Protein AF-A0A0L9UK44-F1 (afdb_monomer_lite)

Secondary structure (DSSP, 8-state):
--TTSSS----SS------HHHHHHHHHHHHHHHHH-TT-TTHHHHHHHTT--

Foldseek 3Di:
DCPPVPPPDPPDDDDPPDDPVRVVVVVVVVVVCQLCDPPNPCNVVVCVVVVVD

Sequence (53 aa):
MELWDDIEKYEGNTMPSYTIEELQQVREKHVCDWILDVDNVRRAEVLQDLSIV

Structure (mmCIF, N/CA/C/O backbone):
data_AF-A0A0L9UK44-F1
#
_entry.id   AF-A0A0L9UK44-F1
#
loop_
_atom_site.group_PDB
_atom_site.id
_atom_site.type_symbol
_atom_site.label_atom_id
_atom_site.label_alt_id
_atom_site.label_comp_id
_atom_site.label_asym_id
_atom_site.label_entity_id
_atom_site.label_seq_id
_atom_site.pdbx_PDB_ins_code
_atom_site.Cartn_x
_atom_site.Cartn_y
_atom_site.Cartn_z
_atom_site.occupancy
_atom_site.B_iso_or_equiv
_atom_site.auth_seq_id
_atom_site.auth_comp_id
_atom_site.auth_asym_id
_atom_site.auth_atom_id
_atom_site.pdbx_PDB_model_num
ATOM 1 N N . MET A 1 1 ? 18.804 -5.076 6.146 1.00 53.31 1 MET A N 1
ATOM 2 C CA . MET A 1 1 ? 17.952 -5.717 7.166 1.00 53.31 1 MET A CA 1
ATOM 3 C C . MET A 1 1 ? 17.748 -4.668 8.239 1.00 53.31 1 MET A C 1
ATOM 5 O O . MET A 1 1 ? 18.452 -4.721 9.222 1.00 53.31 1 MET A O 1
ATOM 9 N N . GLU A 1 2 ? 16.905 -3.667 7.960 1.00 53.44 2 GLU A N 1
ATOM 10 C CA . GLU A 1 2 ? 16.690 -2.492 8.837 1.00 53.44 2 GLU A CA 1
ATOM 11 C C . GLU A 1 2 ? 15.261 -1.919 8.696 1.00 53.44 2 GLU A C 1
ATOM 13 O O . GLU A 1 2 ? 14.956 -0.859 9.218 1.00 53.44 2 GLU A O 1
ATOM 18 N N . LEU A 1 3 ? 14.338 -2.605 8.001 1.00 55.88 3 LEU A N 1
ATOM 19 C CA . LEU A 1 3 ? 12.989 -2.062 7.739 1.00 55.88 3 LEU A CA 1
ATOM 20 C C . LEU A 1 3 ? 12.117 -1.960 9.011 1.00 55.88 3 LEU A C 1
ATOM 22 O O . LEU A 1 3 ? 11.025 -1.410 8.972 1.00 55.88 3 LEU A O 1
ATOM 26 N N . TRP A 1 4 ? 12.586 -2.524 10.126 1.00 59.84 4 TRP A N 1
ATOM 27 C CA . TRP A 1 4 ? 11.822 -2.694 11.364 1.00 59.84 4 TRP A CA 1
ATOM 28 C C . TRP A 1 4 ? 12.578 -2.232 12.613 1.00 59.84 4 TRP A C 1
ATOM 30 O O . TRP A 1 4 ? 12.096 -2.472 13.717 1.00 59.84 4 TRP A O 1
ATOM 40 N N . ASP A 1 5 ? 13.756 -1.618 12.468 1.00 56.91 5 ASP A N 1
ATOM 41 C CA . ASP A 1 5 ? 14.574 -1.250 13.632 1.00 56.91 5 ASP A CA 1
ATOM 42 C C . ASP A 1 5 ? 14.085 0.037 14.319 1.00 56.91 5 ASP A C 1
ATOM 44 O O . ASP A 1 5 ? 14.256 0.169 15.530 1.00 56.91 5 ASP A O 1
ATOM 48 N N . ASP A 1 6 ? 13.369 0.903 13.591 1.00 55.75 6 ASP A N 1
ATOM 49 C CA . ASP A 1 6 ? 12.790 2.152 14.114 1.00 55.75 6 ASP A CA 1
ATOM 50 C C . ASP A 1 6 ? 11.268 2.089 14.345 1.00 55.75 6 ASP A C 1
ATOM 52 O O . ASP A 1 6 ? 10.663 3.045 14.834 1.00 55.75 6 ASP A O 1
ATOM 56 N N . ILE A 1 7 ? 10.618 0.975 13.993 1.00 58.78 7 ILE A N 1
ATOM 57 C CA . ILE A 1 7 ? 9.190 0.780 14.264 1.00 58.78 7 ILE A CA 1
ATOM 58 C C . ILE A 1 7 ? 9.075 0.253 15.690 1.00 58.78 7 ILE A C 1
ATOM 60 O O . ILE A 1 7 ? 9.644 -0.796 15.995 1.00 58.78 7 ILE A O 1
ATOM 64 N N . GLU A 1 8 ? 8.347 0.973 16.554 1.00 55.91 8 GLU A N 1
ATOM 65 C CA . GLU A 1 8 ? 8.002 0.524 17.908 1.00 55.91 8 GLU A CA 1
ATOM 66 C C . GLU A 1 8 ? 7.625 -0.960 17.868 1.00 55.91 8 GLU A C 1
ATOM 68 O O . GLU A 1 8 ? 6.604 -1.357 17.297 1.00 55.91 8 GLU A O 1
ATOM 73 N N . LYS A 1 9 ? 8.502 -1.804 18.426 1.00 58.06 9 LYS A N 1
ATOM 74 C CA . LYS A 1 9 ? 8.252 -3.237 18.528 1.00 58.06 9 LYS A CA 1
ATOM 75 C C . LYS A 1 9 ? 6.980 -3.397 19.335 1.00 58.06 9 LYS A C 1
ATOM 77 O O . LYS A 1 9 ? 6.965 -3.051 20.507 1.00 58.06 9 LYS A O 1
ATOM 82 N N . TYR A 1 10 ? 5.947 -3.913 18.675 1.00 57.44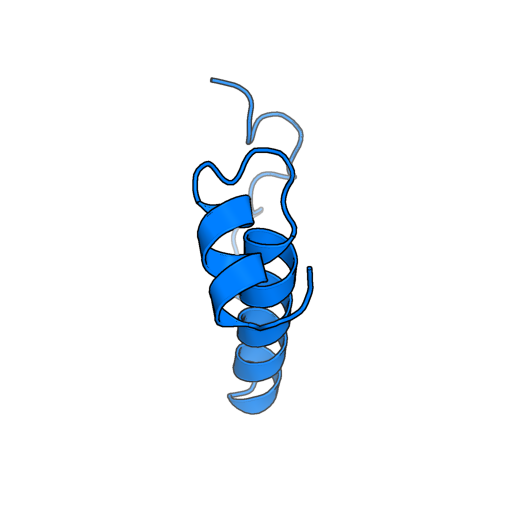 10 TYR A N 1
ATOM 83 C CA . TYR A 1 10 ? 4.652 -4.291 19.229 1.00 57.44 10 TYR A CA 1
ATOM 84 C C . TYR A 1 10 ? 4.781 -4.758 20.694 1.00 57.44 10 TYR A C 1
ATOM 86 O O . TYR A 1 10 ? 5.188 -5.890 20.968 1.00 57.44 10 TYR A O 1
ATOM 94 N N . GLU A 1 11 ? 4.465 -3.844 21.620 1.00 52.56 11 GLU A N 1
ATOM 95 C CA . GLU A 1 11 ? 4.503 -3.986 23.086 1.00 52.56 11 GLU A CA 1
ATOM 96 C C . GLU A 1 11 ? 3.316 -4.847 23.528 1.00 52.56 11 GLU A C 1
ATOM 98 O O . GLU A 1 11 ? 2.353 -4.372 24.124 1.00 52.56 11 GLU A O 1
ATOM 103 N N . GLY A 1 12 ? 3.348 -6.113 23.107 1.00 65.31 12 GLY A N 1
ATOM 104 C CA . GLY A 1 12 ? 2.224 -7.033 23.109 1.00 65.31 12 GLY A CA 1
ATOM 105 C C . GLY A 1 12 ? 1.236 -6.836 24.253 1.00 65.31 12 GLY A C 1
ATOM 106 O O . GLY A 1 12 ? 1.533 -7.140 25.400 1.00 65.31 12 GLY A O 1
ATOM 107 N N . ASN A 1 13 ? 0.022 -6.422 23.901 1.00 54.12 13 ASN A N 1
ATOM 108 C CA . ASN A 1 13 ? -1.192 -7.070 24.370 1.00 54.12 13 ASN A CA 1
ATOM 109 C C . ASN A 1 13 ? -2.358 -6.649 23.477 1.00 54.12 13 ASN A C 1
ATOM 111 O O . ASN A 1 13 ? -2.868 -5.539 23.556 1.00 54.12 13 ASN A O 1
ATOM 115 N N . THR A 1 14 ? -2.772 -7.611 22.652 1.00 56.53 14 THR A N 1
ATOM 116 C CA . THR A 1 14 ? -3.893 -7.603 21.702 1.00 56.53 14 THR A CA 1
ATOM 117 C C . THR A 1 14 ? -3.762 -6.685 20.485 1.00 56.53 14 THR A C 1
ATOM 119 O O . THR A 1 14 ? -3.590 -5.476 20.599 1.00 56.53 14 THR A O 1
ATOM 122 N N . MET A 1 15 ? -3.919 -7.291 19.296 1.00 63.25 15 MET A N 1
ATOM 123 C CA . MET A 1 15 ? -4.323 -6.565 18.091 1.00 63.25 15 MET A CA 1
ATOM 124 C C . MET A 1 15 ? -5.481 -5.651 18.494 1.00 63.25 15 MET A C 1
ATOM 126 O O . MET A 1 15 ? -6.379 -6.148 19.187 1.00 63.25 15 MET A O 1
ATOM 130 N N . PRO A 1 16 ? -5.485 -4.365 18.095 1.00 66.38 16 PRO A N 1
ATOM 131 C CA . PRO A 1 16 ? -6.633 -3.510 18.342 1.00 66.38 16 PRO A CA 1
ATOM 132 C C . PRO A 1 16 ? -7.885 -4.265 17.904 1.00 66.38 16 PRO A C 1
ATOM 134 O O . PRO A 1 16 ? -7.867 -4.945 16.870 1.00 66.38 16 PRO A O 1
ATOM 137 N N . SER A 1 17 ? -8.936 -4.229 18.722 1.00 75.44 17 SER A N 1
ATOM 138 C CA . SER A 1 17 ? -10.216 -4.850 18.389 1.00 75.44 17 SER A CA 1
ATOM 139 C C . SER A 1 17 ? -10.876 -4.034 17.285 1.00 75.44 17 SER A C 1
ATOM 141 O O . SER A 1 17 ? -11.823 -3.293 17.530 1.00 75.44 17 SER A O 1
ATOM 143 N N . TYR A 1 18 ? -10.310 -4.126 16.089 1.00 77.75 18 TYR A N 1
ATOM 144 C CA . TYR A 1 18 ? -10.829 -3.474 14.916 1.00 77.75 18 TYR A CA 1
ATOM 145 C C . TYR A 1 18 ? -12.169 -4.104 14.570 1.00 77.75 18 TYR A C 1
ATOM 147 O O . TYR A 1 18 ? -12.311 -5.334 14.547 1.00 77.75 18 TYR A O 1
ATOM 155 N N . THR A 1 19 ? -13.143 -3.263 14.260 1.00 87.88 19 THR A N 1
ATOM 156 C CA . THR A 1 19 ? -14.339 -3.730 13.572 1.00 87.88 19 THR A CA 1
ATOM 157 C C . THR A 1 19 ? -13.971 -4.218 12.169 1.00 87.88 19 THR A C 1
ATOM 159 O O . THR A 1 19 ? -12.881 -3.955 11.646 1.00 87.88 19 THR A O 1
ATOM 162 N N . ILE A 1 20 ? -14.882 -4.952 11.531 1.00 88.12 20 ILE A N 1
ATOM 163 C CA . ILE A 1 20 ? -14.679 -5.396 10.146 1.00 88.12 20 ILE A CA 1
ATOM 164 C C . ILE A 1 20 ? -14.487 -4.176 9.234 1.00 88.12 20 ILE A C 1
ATOM 166 O O . ILE A 1 20 ? -13.644 -4.194 8.339 1.00 88.12 20 ILE A O 1
ATOM 170 N N . GLU A 1 21 ? -15.223 -3.104 9.507 1.00 91.81 21 GLU A N 1
ATOM 171 C CA . GLU A 1 21 ? -15.175 -1.845 8.776 1.00 91.81 21 GLU A CA 1
ATOM 172 C C . GLU A 1 21 ? -13.825 -1.137 8.952 1.00 91.81 21 GLU A C 1
ATOM 174 O O . GLU A 1 21 ? -13.255 -0.647 7.978 1.00 91.81 21 GLU A O 1
ATOM 179 N N . GLU A 1 22 ? -13.275 -1.118 10.167 1.00 86.19 22 GLU A N 1
ATOM 180 C CA . GLU A 1 22 ? -11.960 -0.528 10.437 1.00 86.19 22 GLU A CA 1
ATOM 181 C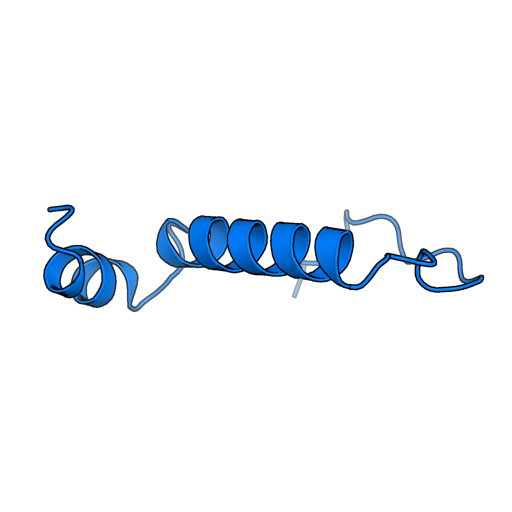 C . GLU A 1 22 ? -10.835 -1.339 9.783 1.00 86.19 22 GLU A C 1
ATOM 183 O O . GLU A 1 22 ? -9.936 -0.765 9.165 1.00 86.19 22 GLU A O 1
ATOM 188 N N . LEU A 1 23 ? -10.904 -2.676 9.829 1.00 86.50 23 LEU A N 1
ATOM 189 C CA . LEU A 1 23 ? -9.950 -3.530 9.113 1.00 86.50 23 LEU A CA 1
ATOM 190 C C . LEU A 1 23 ? -10.008 -3.312 7.605 1.00 86.50 23 LEU A C 1
ATOM 192 O O . LEU A 1 23 ? -8.970 -3.338 6.942 1.00 86.50 23 LEU A O 1
ATOM 196 N N . GLN A 1 24 ? -11.206 -3.117 7.059 1.00 88.75 24 GLN A N 1
ATOM 197 C CA . GLN A 1 24 ? -11.381 -2.855 5.639 1.00 88.75 24 GLN A CA 1
ATOM 198 C C . GLN A 1 24 ? -10.701 -1.539 5.239 1.00 88.75 24 GLN A C 1
ATOM 200 O O . GLN A 1 24 ? -9.923 -1.529 4.287 1.00 88.75 24 GLN A O 1
ATOM 205 N N . GLN A 1 25 ? -10.885 -0.473 6.020 1.00 87.69 25 GLN A N 1
ATOM 206 C CA . GLN A 1 25 ? -10.226 0.818 5.783 1.00 87.69 25 GLN A CA 1
ATOM 207 C C . GLN A 1 25 ? -8.699 0.723 5.878 1.00 87.69 25 GLN A C 1
ATOM 209 O O . GLN A 1 25 ? -7.987 1.270 5.035 1.00 87.69 25 GLN A O 1
ATOM 214 N N . VAL A 1 26 ? -8.177 -0.002 6.873 1.00 87.25 26 VAL A N 1
ATOM 215 C CA . VAL A 1 26 ? -6.730 -0.222 7.025 1.00 87.25 26 VAL A CA 1
ATOM 216 C C . VAL A 1 26 ? -6.162 -0.969 5.819 1.00 87.25 26 VAL A C 1
ATOM 218 O O . VAL A 1 26 ? -5.110 -0.593 5.303 1.00 87.25 26 VAL A O 1
ATOM 221 N N . ARG A 1 27 ? -6.859 -2.002 5.334 1.00 87.69 27 ARG A N 1
ATOM 222 C CA . ARG A 1 27 ? -6.437 -2.774 4.156 1.00 87.69 27 ARG A CA 1
ATOM 223 C C . ARG A 1 27 ? -6.446 -1.932 2.891 1.00 87.69 27 ARG A C 1
ATOM 225 O O . ARG A 1 27 ? -5.465 -1.958 2.158 1.00 87.69 27 ARG A O 1
ATOM 232 N N . GLU A 1 28 ? -7.519 -1.186 2.649 1.00 89.81 28 GLU A N 1
ATOM 233 C CA . GLU A 1 28 ? -7.628 -0.295 1.489 1.00 89.81 28 GLU A CA 1
ATOM 234 C C . GLU A 1 28 ? -6.508 0.741 1.488 1.00 89.81 28 GLU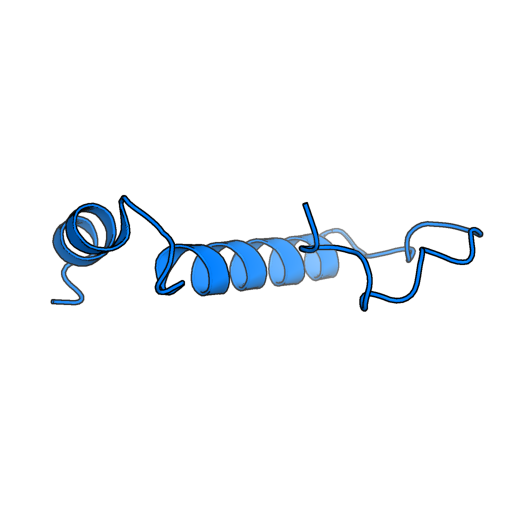 A C 1
ATOM 236 O O . GLU A 1 28 ? -5.805 0.893 0.490 1.00 89.81 28 GLU A O 1
ATOM 241 N N . LYS A 1 29 ? -6.274 1.383 2.638 1.00 88.62 29 LYS A N 1
ATOM 242 C CA . LYS A 1 29 ? -5.176 2.332 2.801 1.00 88.62 29 LYS A CA 1
ATOM 243 C C . LYS A 1 29 ? -3.824 1.681 2.519 1.00 88.62 29 LYS A C 1
ATOM 245 O O . LYS A 1 29 ? -3.039 2.230 1.754 1.00 88.62 29 LYS A O 1
ATOM 250 N N . HIS A 1 30 ? -3.565 0.511 3.096 1.00 88.81 30 HIS A N 1
ATOM 251 C CA . HIS A 1 30 ? -2.287 -0.170 2.926 1.00 88.81 30 HIS A CA 1
ATOM 252 C C . 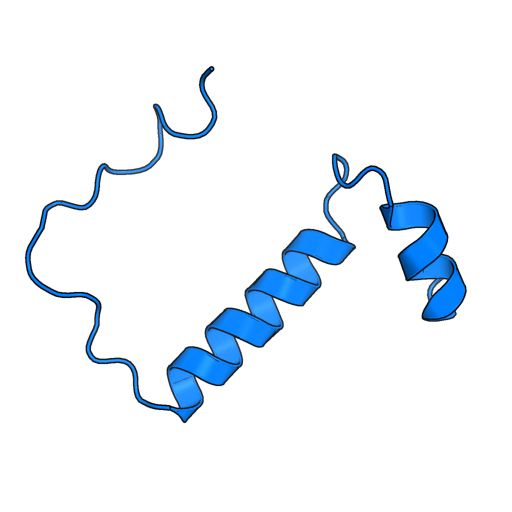HIS A 1 30 ? -2.035 -0.591 1.472 1.00 88.81 30 HIS A C 1
ATOM 254 O O . HIS A 1 30 ? -0.917 -0.465 0.984 1.00 88.81 30 HIS A O 1
ATOM 260 N N . VAL A 1 31 ? -3.071 -1.042 0.757 1.00 89.44 31 VAL A N 1
ATOM 261 C CA . VAL A 1 31 ? -2.973 -1.370 -0.672 1.00 89.44 31 VAL A CA 1
ATOM 262 C C . VAL A 1 31 ? -2.658 -0.122 -1.497 1.00 89.44 31 VAL A C 1
ATOM 264 O O . VAL A 1 31 ? -1.758 -0.172 -2.331 1.00 89.44 31 VAL A O 1
ATOM 267 N N . CYS A 1 32 ? -3.344 0.997 -1.253 1.00 89.62 32 CYS A N 1
ATOM 268 C CA . CYS A 1 32 ? -3.059 2.261 -1.936 1.00 89.62 32 CYS A CA 1
ATOM 269 C C . CYS A 1 32 ? -1.624 2.737 -1.680 1.00 89.62 32 CYS A C 1
ATOM 271 O O . CYS A 1 32 ? -0.914 3.071 -2.629 1.00 89.62 32 CYS A O 1
ATOM 273 N N . ASP A 1 33 ? -1.190 2.719 -0.418 1.00 91.38 33 ASP A N 1
ATOM 274 C CA . ASP A 1 33 ? 0.162 3.118 -0.025 1.00 91.38 33 ASP A CA 1
ATOM 275 C C . ASP A 1 33 ? 1.208 2.206 -0.710 1.00 91.38 33 ASP A C 1
ATOM 277 O O . ASP A 1 33 ? 2.168 2.707 -1.289 1.00 91.38 33 ASP A O 1
ATOM 281 N N . TRP A 1 34 ? 0.972 0.887 -0.768 1.00 91.62 34 TRP A N 1
ATOM 282 C CA . TRP A 1 34 ? 1.855 -0.075 -1.444 1.00 91.62 34 TRP A CA 1
ATOM 283 C C . TRP A 1 34 ? 1.915 0.100 -2.970 1.00 91.62 34 TRP A C 1
ATOM 285 O O . TRP A 1 34 ? 2.983 -0.027 -3.568 1.00 91.62 34 TRP A O 1
ATOM 295 N N . ILE A 1 35 ? 0.788 0.387 -3.631 1.00 90.25 35 ILE A N 1
ATOM 296 C CA . ILE A 1 35 ? 0.757 0.635 -5.085 1.00 90.25 35 ILE A CA 1
ATOM 297 C C . ILE A 1 35 ? 1.592 1.870 -5.437 1.00 90.25 35 ILE A C 1
ATOM 299 O O . ILE A 1 35 ? 2.275 1.893 -6.462 1.00 90.25 35 ILE A O 1
ATOM 303 N N . LEU A 1 36 ? 1.527 2.899 -4.593 1.00 89.62 36 LEU A N 1
ATOM 304 C CA . LEU A 1 36 ? 2.200 4.172 -4.823 1.00 89.62 36 LEU A CA 1
ATOM 305 C C . LEU A 1 36 ? 3.662 4.186 -4.368 1.00 89.62 36 LEU A C 1
ATOM 307 O O . LEU A 1 36 ? 4.386 5.104 -4.763 1.00 89.62 36 LEU A O 1
ATOM 311 N N . ASP A 1 37 ? 4.085 3.184 -3.601 1.00 93.12 37 ASP A N 1
ATOM 312 C CA . ASP A 1 37 ? 5.423 3.066 -3.031 1.00 93.12 37 ASP A CA 1
ATOM 313 C C . ASP A 1 37 ? 6.523 3.100 -4.108 1.00 93.12 37 ASP A C 1
ATOM 315 O O . ASP A 1 37 ? 6.462 2.403 -5.123 1.00 93.12 37 ASP A O 1
ATOM 319 N N . VAL A 1 38 ? 7.545 3.929 -3.890 1.00 89.75 38 VAL A N 1
ATOM 320 C CA . VAL A 1 38 ? 8.664 4.127 -4.824 1.00 89.75 38 VAL A CA 1
ATOM 321 C C . VAL A 1 38 ? 9.505 2.862 -5.027 1.00 89.75 38 VAL A C 1
ATOM 323 O O . VAL A 1 38 ? 10.046 2.671 -6.116 1.00 89.75 38 VAL A O 1
ATOM 326 N N . ASP A 1 39 ? 9.551 1.982 -4.028 1.00 94.12 39 ASP A N 1
ATOM 327 C CA . ASP A 1 39 ? 10.285 0.718 -4.056 1.00 94.12 39 ASP A CA 1
ATOM 328 C C . ASP A 1 39 ? 9.434 -0.440 -4.604 1.00 94.12 39 ASP A C 1
ATOM 330 O O . ASP A 1 39 ? 9.925 -1.560 -4.790 1.00 94.12 39 ASP A O 1
ATOM 334 N N . ASN A 1 40 ? 8.156 -0.199 -4.916 1.00 91.69 40 ASN A N 1
ATOM 335 C CA . ASN A 1 40 ? 7.325 -1.202 -5.562 1.00 91.69 40 ASN A CA 1
ATOM 336 C C . ASN A 1 40 ? 7.802 -1.435 -7.003 1.00 91.69 40 ASN A C 1
ATOM 338 O O . ASN A 1 40 ? 7.520 -0.672 -7.928 1.00 91.69 40 ASN A O 1
ATOM 342 N N . VAL A 1 41 ? 8.479 -2.567 -7.206 1.00 94.44 41 VAL A N 1
ATOM 343 C CA . VAL A 1 41 ? 9.041 -2.994 -8.498 1.00 94.44 41 VAL A CA 1
ATOM 344 C C . VAL A 1 41 ? 7.999 -3.117 -9.612 1.00 94.44 41 VAL A C 1
ATOM 346 O O . VAL A 1 41 ? 8.351 -3.054 -10.787 1.00 94.44 41 VAL A O 1
ATOM 349 N N . ARG A 1 42 ? 6.718 -3.275 -9.258 1.00 91.94 42 ARG A N 1
ATOM 350 C CA . ARG A 1 42 ? 5.597 -3.375 -10.201 1.00 91.94 42 ARG A CA 1
ATOM 351 C C . ARG A 1 42 ? 4.797 -2.081 -10.328 1.00 91.94 42 ARG A C 1
ATOM 353 O O . ARG A 1 42 ? 3.805 -2.063 -11.050 1.00 91.94 42 ARG A O 1
ATOM 360 N N . ARG A 1 43 ? 5.207 -0.994 -9.665 1.00 92.50 43 ARG A N 1
ATOM 361 C CA . ARG A 1 43 ? 4.477 0.282 -9.636 1.00 92.50 43 ARG A CA 1
ATOM 362 C C . ARG A 1 43 ? 4.113 0.783 -11.028 1.00 92.50 43 ARG A C 1
ATOM 364 O O . ARG A 1 43 ? 2.973 1.163 -11.244 1.00 92.50 43 ARG A O 1
ATOM 371 N N . ALA A 1 44 ? 5.047 0.756 -11.978 1.00 91.19 44 ALA A N 1
ATOM 372 C CA . ALA A 1 44 ? 4.783 1.228 -13.339 1.00 91.19 44 ALA A CA 1
ATOM 373 C C . ALA A 1 44 ? 3.684 0.412 -14.047 1.00 91.19 44 ALA A C 1
ATOM 375 O O . ALA A 1 44 ? 2.771 1.003 -14.614 1.00 91.19 44 ALA A O 1
ATOM 376 N N . GLU A 1 45 ? 3.740 -0.922 -13.963 1.00 93.00 45 GLU A N 1
ATOM 377 C CA . GLU A 1 45 ? 2.723 -1.817 -14.538 1.00 93.00 45 GLU A CA 1
ATOM 378 C C . GLU A 1 45 ? 1.351 -1.566 -13.905 1.00 93.00 45 GLU A C 1
ATOM 380 O O . GLU A 1 45 ? 0.364 -1.356 -14.601 1.00 93.00 45 GLU A O 1
ATOM 385 N N . VAL A 1 46 ? 1.299 -1.528 -12.571 1.00 89.25 46 VAL A N 1
ATOM 386 C CA . VAL A 1 46 ? 0.041 -1.366 -11.832 1.00 89.25 46 VAL A CA 1
ATOM 387 C C . VAL A 1 46 ? -0.577 0.009 -12.084 1.00 89.25 46 VAL A C 1
ATOM 389 O O . VAL A 1 46 ? -1.789 0.121 -12.243 1.00 89.25 46 VAL A O 1
ATOM 392 N N . LEU A 1 47 ? 0.234 1.065 -12.150 1.00 90.25 47 LEU A N 1
ATOM 393 C CA . LEU A 1 47 ? -0.255 2.408 -12.457 1.00 90.25 47 LEU A CA 1
ATOM 394 C C . LEU A 1 47 ? -0.792 2.521 -13.889 1.00 90.25 47 LEU A C 1
ATOM 396 O O . LEU A 1 47 ? -1.798 3.202 -14.097 1.00 90.25 47 LEU A O 1
ATOM 400 N N . GLN A 1 48 ? -0.162 1.832 -14.844 1.00 91.81 48 GLN A N 1
ATOM 401 C CA . GLN A 1 48 ? -0.631 1.757 -16.226 1.00 91.81 48 GLN A CA 1
ATOM 402 C C . GLN A 1 48 ? -1.962 0.996 -16.322 1.00 91.81 48 GLN A C 1
ATOM 404 O O . GLN A 1 48 ? -2.904 1.487 -16.944 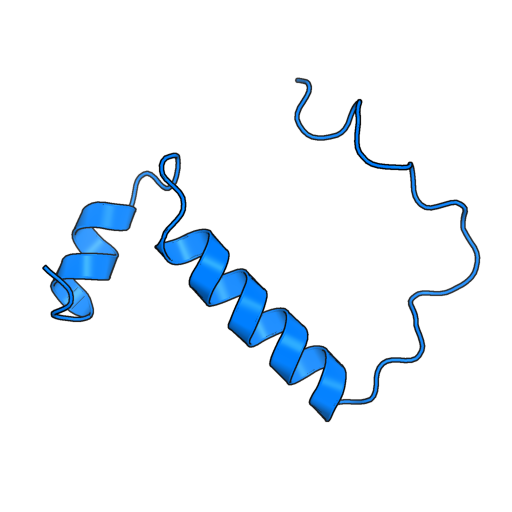1.00 91.81 48 GLN A O 1
ATOM 409 N N . ASP A 1 49 ? -2.076 -0.157 -15.660 1.00 92.12 49 ASP A N 1
ATOM 410 C CA . ASP A 1 49 ? -3.312 -0.951 -15.618 1.00 92.12 49 ASP A CA 1
ATOM 411 C C . ASP A 1 49 ? -4.479 -0.162 -15.000 1.00 92.12 49 ASP A C 1
ATOM 413 O O . ASP A 1 49 ? -5.627 -0.281 -15.432 1.00 92.12 49 ASP A O 1
ATOM 417 N N . LEU A 1 50 ? -4.185 0.692 -14.015 1.00 88.12 50 LEU A N 1
ATOM 418 C CA . LEU A 1 50 ? -5.160 1.577 -13.375 1.00 88.12 50 LEU A CA 1
ATOM 419 C C . LEU A 1 50 ? -5.434 2.873 -14.160 1.00 88.12 50 LEU A C 1
ATOM 421 O O . LEU A 1 50 ? -6.272 3.664 -13.731 1.00 88.12 50 LEU 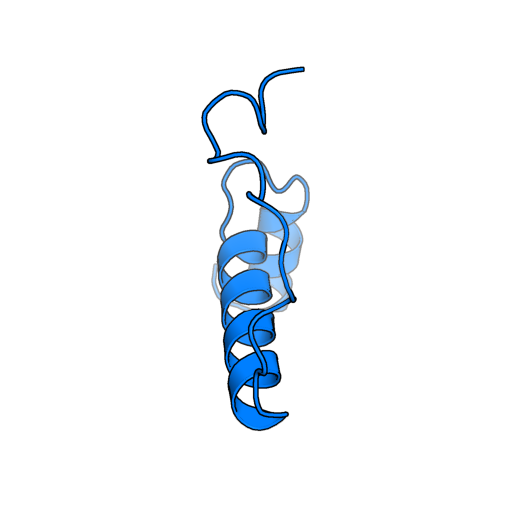A O 1
ATOM 425 N N . SER A 1 51 ? -4.769 3.100 -15.300 1.00 88.69 51 SER A N 1
ATOM 426 C CA . SER A 1 51 ? -4.872 4.336 -16.099 1.00 88.69 51 SER A CA 1
ATOM 427 C C . SER A 1 51 ? -4.545 5.616 -15.313 1.00 88.69 51 SER A C 1
ATOM 429 O O . SER A 1 51 ? -5.110 6.680 -15.573 1.00 88.69 51 SER A O 1
ATOM 431 N N . ILE A 1 52 ? -3.657 5.514 -14.322 1.00 80.94 52 ILE A N 1
ATOM 432 C CA . ILE A 1 52 ? -3.237 6.641 -13.473 1.00 80.94 52 ILE A CA 1
ATOM 433 C C . ILE A 1 52 ? -2.060 7.400 -14.114 1.00 80.94 52 ILE A C 1
ATOM 435 O O . ILE A 1 52 ? -1.824 8.560 -13.767 1.00 80.94 52 ILE A O 1
ATOM 439 N N . VAL A 1 53 ? -1.348 6.780 -15.065 1.00 60.34 53 VAL A N 1
ATOM 440 C CA . VAL A 1 53 ? -0.221 7.365 -15.814 1.00 60.34 53 VAL A CA 1
ATOM 441 C C . VAL A 1 53 ? -0.147 6.783 -17.223 1.00 60.34 53 VAL A C 1
ATOM 443 O O . VAL A 1 53 ? -0.496 5.590 -17.376 1.00 60.34 53 VAL A O 1
#

pLDDT: mean 79.08, std 15.1, range [52.56, 94.44]

Radius of gyration: 15.16 Å; chains: 1; bounding box: 33×15×41 Å

Organism: Phaseolus angularis (NCBI:txid3914)